Protein AF-V5HI97-F1 (afdb_monomer)

Foldseek 3Di:
DPPPDFDFDAADLVVQFTDTPPDDTHHDDPPPNPDCPVDPDPVVVVVVVVVVVVVVVVVVVCVVVVVPDDDDD

Sequence (73 aa):
QLEGSRDFKNYDPYSCELECDGSDRPKVPDGVCSGDVITCDYSTRESLLNWEYRLQSTLNGVLKNGSQSFPKK

Nearest PDB structures (foldseek):
  3sxi-assembly1_A  TM=6.476E-01  e=8.556E+00  Acidithiobacillus ferrooxidans ATCC 23270
  3sz0-assembly1_A  TM=6.432E-01  e=8.556E+00  Acidithiobacillus ferrooxidans ATCC 23270
  3szf-assembly1_A-2  TM=6.375E-01  e=8.556E+00  Acidithiobacillus ferrooxidans ATCC 23270
  2v3b-assembly1_A  TM=6.863E-01  e=9.202E+00  Pseudomonas aeruginosa PAO1
  7muw-assembly1_KN  TM=5.780E-01  e=7.397E+00  Legionella pneumophila

Secondary structure (DSSP, 8-state):
-------EEEEETTTTEEEESSS--PBPPTTSS---TTS--HHHHHHHHHHHHHHHHHHHHHHHHHTT-----

Solvent-accessible surface area (backbone atoms only — not comparable to full-atom values): 4741 Å² total; per-residue (Å²): 133,87,90,74,88,52,59,83,71,50,72,41,83,88,80,43,25,36,34,28,55,79,88,54,62,55,69,61,63,92,70,74,74,67,70,83,82,81,58,95,42,71,70,53,52,53,50,51,53,52,50,52,52,52,51,54,51,50,51,51,51,47,54,67,59,60,73,76,72,75,84,85,126

Mean predicted aligned error: 12.27 Å

Structure (mmCIF, N/CA/C/O backbone):
data_AF-V5HI97-F1
#
_entry.id   AF-V5HI97-F1
#
loop_
_atom_site.group_PDB
_atom_site.id
_atom_site.type_symbol
_atom_site.label_atom_id
_atom_site.label_alt_id
_atom_site.label_comp_id
_atom_site.label_asym_id
_atom_site.label_entity_id
_atom_site.label_seq_id
_atom_site.pdbx_PDB_ins_code
_atom_site.Cartn_x
_atom_site.Cartn_y
_atom_site.Cartn_z
_atom_site.occupancy
_atom_site.B_iso_or_equiv
_atom_site.auth_seq_id
_atom_site.auth_comp_id
_atom_site.auth_asym_id
_atom_site.auth_atom_id
_atom_site.pdbx_PDB_model_num
ATOM 1 N N . GLN A 1 1 ? -10.642 -28.442 8.637 1.00 38.88 1 GLN A N 1
ATOM 2 C CA . GLN A 1 1 ? -9.397 -28.056 9.326 1.00 38.88 1 GLN A CA 1
ATOM 3 C C . GLN A 1 1 ? -8.780 -26.968 8.461 1.00 38.88 1 GLN A C 1
ATOM 5 O O . GLN A 1 1 ? -8.462 -27.257 7.319 1.00 38.88 1 GLN A O 1
ATOM 10 N N . LEU A 1 2 ? -8.810 -25.705 8.898 1.00 48.59 2 LEU A N 1
ATOM 11 C CA . LEU A 1 2 ? -8.260 -24.593 8.115 1.00 48.59 2 LEU A CA 1
ATOM 12 C C . LEU A 1 2 ? -6.756 -24.554 8.402 1.00 48.59 2 LEU A C 1
ATOM 14 O O . LEU A 1 2 ? -6.338 -23.957 9.388 1.00 48.59 2 LEU A O 1
ATOM 18 N N . GLU A 1 3 ? -5.961 -25.279 7.614 1.00 52.47 3 GLU A N 1
ATOM 19 C CA . GLU A 1 3 ? -4.506 -25.114 7.626 1.00 52.47 3 GLU A CA 1
ATOM 20 C C . GLU A 1 3 ? -4.174 -23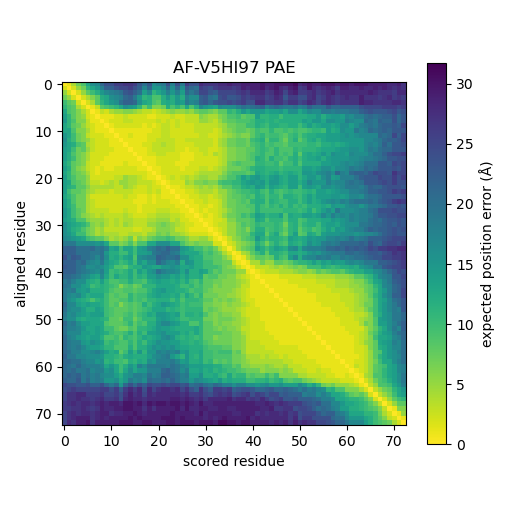.742 7.036 1.00 52.47 3 GLU A C 1
ATOM 22 O O . GLU A 1 3 ? -4.108 -23.557 5.826 1.00 52.47 3 GLU A O 1
ATOM 27 N N . GLY A 1 4 ? -4.026 -22.756 7.910 1.00 57.31 4 GLY A N 1
ATOM 28 C CA . GLY A 1 4 ? -3.597 -21.404 7.570 1.00 57.31 4 GLY A CA 1
ATOM 29 C C . GLY A 1 4 ? -2.811 -20.830 8.736 1.00 57.31 4 GLY A C 1
ATOM 30 O O . GLY A 1 4 ? -3.123 -19.752 9.223 1.00 57.31 4 GLY A O 1
ATOM 31 N N . SER A 1 5 ? -1.875 -21.618 9.264 1.00 58.34 5 SER A N 1
ATOM 32 C CA . SER A 1 5 ? -1.224 -21.366 10.551 1.00 58.34 5 SER A CA 1
ATOM 33 C C . SER A 1 5 ? 0.252 -21.054 10.359 1.00 58.34 5 SER A C 1
ATOM 35 O O . SER A 1 5 ? 1.114 -21.789 10.837 1.00 58.34 5 SER A O 1
ATOM 37 N N . ARG A 1 6 ? 0.557 -19.989 9.621 1.00 67.62 6 ARG A N 1
ATOM 38 C CA . ARG A 1 6 ? 1.873 -19.354 9.710 1.00 67.62 6 ARG A CA 1
ATOM 39 C C . ARG A 1 6 ? 1.660 -17.870 9.907 1.00 67.62 6 ARG A C 1
ATOM 41 O O . ARG A 1 6 ? 0.891 -17.260 9.163 1.00 67.62 6 ARG A O 1
ATOM 48 N N . ASP A 1 7 ? 2.296 -17.333 10.938 1.00 83.75 7 ASP A N 1
ATOM 49 C CA . ASP A 1 7 ? 2.111 -15.943 11.310 1.00 83.75 7 ASP A CA 1
ATOM 50 C C . ASP A 1 7 ? 2.635 -15.040 10.192 1.00 83.75 7 ASP A C 1
ATOM 52 O O . ASP A 1 7 ? 3.602 -15.352 9.486 1.00 83.75 7 ASP A O 1
ATOM 56 N N . PHE A 1 8 ? 1.936 -13.928 9.982 1.00 86.50 8 PHE A N 1
ATOM 57 C CA . PHE A 1 8 ? 2.388 -12.898 9.063 1.00 86.50 8 PHE A CA 1
ATOM 58 C C . PHE A 1 8 ? 3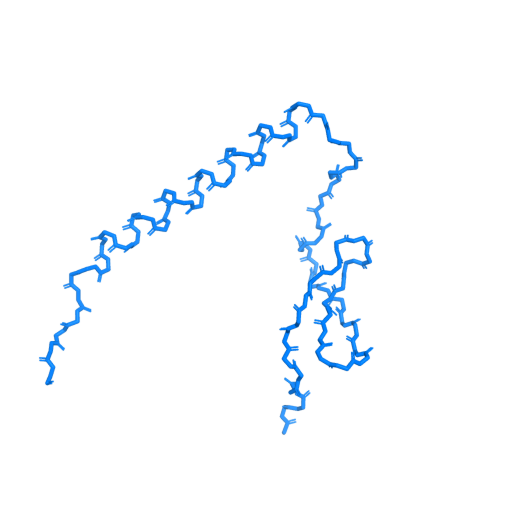.673 -12.279 9.611 1.00 86.50 8 PHE A C 1
ATOM 60 O O . PHE A 1 8 ? 3.696 -11.783 10.738 1.00 86.50 8 PHE A O 1
ATOM 67 N N . LYS A 1 9 ? 4.721 -12.273 8.792 1.00 89.44 9 LYS A N 1
ATOM 68 C CA . LYS A 1 9 ? 6.014 -11.691 9.137 1.00 89.44 9 LYS A CA 1
ATOM 69 C C . LYS A 1 9 ? 6.223 -10.351 8.443 1.00 89.44 9 LYS A C 1
ATOM 71 O O . LYS A 1 9 ? 6.633 -9.390 9.089 1.00 89.44 9 LYS A O 1
ATOM 76 N N . ASN A 1 10 ? 5.974 -10.286 7.137 1.00 88.81 10 ASN A N 1
ATOM 77 C CA . ASN A 1 10 ? 6.173 -9.078 6.339 1.00 88.81 10 ASN A CA 1
ATOM 78 C C . ASN A 1 10 ? 5.357 -9.118 5.033 1.00 88.81 10 ASN A C 1
ATOM 80 O O . ASN A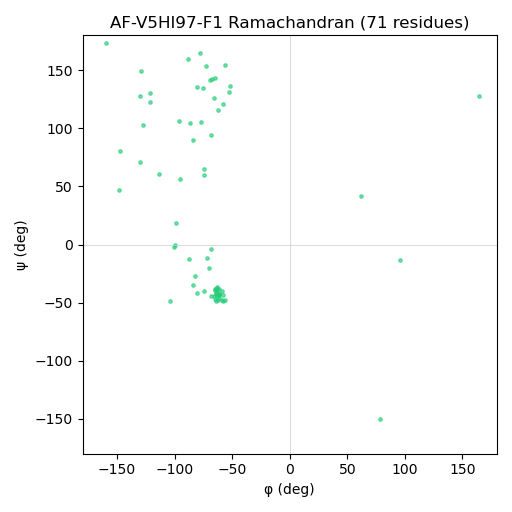 1 10 ? 4.754 -10.129 4.693 1.00 88.81 10 ASN A O 1
ATOM 84 N N . TYR A 1 11 ? 5.346 -8.021 4.286 1.00 86.00 11 TYR A N 1
ATOM 85 C CA . TYR A 1 11 ? 4.820 -7.923 2.928 1.00 86.00 11 TYR A CA 1
ATOM 86 C C . TYR A 1 11 ? 5.942 -7.465 1.989 1.00 86.00 11 TYR A C 1
ATOM 88 O O . TYR A 1 11 ? 6.635 -6.492 2.292 1.00 86.00 11 TYR A O 1
ATOM 96 N N . ASP A 1 12 ? 6.130 -8.166 0.869 1.00 85.38 12 ASP A N 1
ATOM 97 C CA . ASP A 1 12 ? 7.051 -7.756 -0.190 1.00 85.38 12 ASP A CA 1
ATOM 98 C C . ASP A 1 12 ? 6.279 -7.003 -1.290 1.00 85.38 12 ASP A C 1
ATOM 100 O O . ASP A 1 12 ? 5.555 -7.618 -2.082 1.00 85.38 12 ASP A O 1
ATOM 104 N N . PRO A 1 13 ? 6.430 -5.669 -1.371 1.00 81.69 13 PRO A N 1
ATOM 105 C CA . PRO A 1 13 ? 5.714 -4.858 -2.345 1.00 81.69 13 PRO A CA 1
ATOM 106 C C . PRO A 1 13 ? 6.186 -5.067 -3.788 1.00 81.69 13 PRO A C 1
ATOM 108 O O . PRO A 1 13 ? 5.440 -4.731 -4.703 1.00 81.69 13 PRO A O 1
ATOM 111 N N . TYR A 1 14 ? 7.393 -5.597 -4.017 1.00 81.00 14 TYR A N 1
ATOM 112 C CA . TYR A 1 14 ? 7.911 -5.804 -5.373 1.00 81.00 14 TYR A CA 1
ATOM 113 C C . TYR A 1 14 ? 7.345 -7.070 -6.010 1.00 81.00 14 TYR A C 1
ATOM 115 O O . TYR A 1 14 ? 7.002 -7.069 -7.192 1.00 81.00 14 TYR A O 1
ATOM 123 N N . SER A 1 15 ? 7.256 -8.149 -5.232 1.00 88.12 15 SER A N 1
ATOM 124 C CA . SER A 1 15 ? 6.668 -9.417 -5.675 1.00 88.12 15 SER A CA 1
ATOM 125 C C . SER A 1 15 ? 5.158 -9.485 -5.458 1.00 88.12 15 SER A C 1
ATOM 127 O O . SER A 1 15 ? 4.505 -10.341 -6.054 1.00 88.12 15 SER A O 1
ATOM 129 N N . CYS A 1 16 ? 4.587 -8.556 -4.682 1.00 89.75 16 CYS A N 1
ATOM 130 C CA . CYS A 1 16 ? 3.170 -8.536 -4.334 1.00 89.75 16 CYS A CA 1
ATOM 131 C C . CYS A 1 16 ? 2.743 -9.787 -3.534 1.00 89.75 16 CYS A C 1
ATOM 133 O O . CYS A 1 16 ? 1.689 -10.393 -3.758 1.00 89.75 16 CYS A O 1
ATOM 135 N N . GLU A 1 17 ? 3.587 -10.193 -2.586 1.00 91.94 17 GLU A N 1
ATOM 136 C CA . GLU A 1 17 ? 3.424 -11.419 -1.802 1.00 91.94 17 GLU A CA 1
ATOM 137 C C . GLU A 1 17 ? 3.538 -11.139 -0.299 1.00 91.94 17 GLU A C 1
ATOM 139 O O . GLU A 1 17 ? 4.251 -10.236 0.147 1.00 91.94 17 GLU A O 1
ATOM 144 N N . LEU A 1 18 ? 2.824 -11.924 0.510 1.00 90.50 18 LEU A N 1
ATOM 145 C CA . LEU A 1 18 ? 3.024 -11.941 1.957 1.00 90.50 18 LEU A CA 1
ATOM 146 C C . LEU A 1 18 ? 4.233 -12.819 2.281 1.00 90.50 18 LEU A C 1
ATOM 148 O O . LEU A 1 18 ? 4.359 -13.939 1.799 1.00 90.50 18 LEU A O 1
ATOM 152 N N . GLU A 1 19 ? 5.098 -12.347 3.160 1.00 91.06 19 GLU A N 1
ATOM 153 C CA . GLU A 1 19 ? 6.065 -13.171 3.861 1.00 91.06 19 GLU A CA 1
ATOM 154 C C . GLU A 1 19 ? 5.393 -13.732 5.115 1.00 91.06 19 GLU A C 1
ATOM 156 O O . GLU A 1 19 ? 5.180 -13.022 6.099 1.00 91.06 19 GLU A O 1
ATOM 161 N N . CYS A 1 20 ? 5.040 -15.013 5.078 1.00 89.31 20 CYS A N 1
ATOM 162 C CA . CYS A 1 20 ? 4.641 -15.758 6.268 1.00 89.31 20 CYS A CA 1
ATOM 163 C C . CYS A 1 20 ? 5.875 -16.383 6.927 1.00 89.31 20 CYS A C 1
ATOM 165 O O . CYS A 1 20 ? 6.899 -16.600 6.266 1.00 89.31 20 CYS A O 1
ATOM 167 N N . ASP A 1 21 ? 5.769 -16.737 8.206 1.00 87.75 21 ASP A N 1
ATOM 168 C CA . ASP A 1 21 ? 6.779 -17.567 8.854 1.00 87.75 21 ASP A CA 1
ATOM 169 C C . ASP A 1 21 ? 7.053 -18.839 8.032 1.00 87.75 21 ASP A C 1
ATOM 171 O O . ASP A 1 21 ? 6.155 -19.471 7.477 1.00 87.75 21 ASP A O 1
ATOM 175 N N . GLY A 1 22 ? 8.329 -19.196 7.881 1.00 83.62 22 GLY A N 1
ATOM 176 C CA . GLY A 1 22 ? 8.761 -20.226 6.933 1.00 83.62 22 GLY A CA 1
ATOM 177 C C . GLY A 1 22 ? 8.833 -19.736 5.477 1.00 83.62 22 GLY A C 1
ATOM 178 O O . GLY A 1 22 ? 9.150 -18.579 5.194 1.00 83.62 22 GLY A O 1
ATOM 179 N N . SER A 1 23 ? 8.612 -20.654 4.534 1.00 85.44 23 SER A N 1
ATOM 180 C CA . SER A 1 23 ? 8.905 -20.439 3.105 1.00 85.44 23 SER A CA 1
ATOM 181 C C . SER A 1 23 ? 7.693 -20.066 2.245 1.00 85.44 23 SER A C 1
ATOM 183 O O . SER A 1 23 ? 7.857 -19.872 1.046 1.00 85.44 23 SER A O 1
ATOM 185 N N . ASP A 1 24 ? 6.491 -19.969 2.820 1.00 87.44 24 ASP A N 1
ATOM 186 C CA . ASP A 1 24 ? 5.285 -19.667 2.038 1.00 87.44 24 ASP A CA 1
ATOM 187 C C . ASP A 1 24 ? 5.245 -18.190 1.661 1.00 87.44 24 ASP A C 1
ATOM 189 O O . ASP A 1 24 ? 5.490 -17.319 2.501 1.00 87.44 24 ASP A O 1
ATOM 193 N N . ARG A 1 25 ? 4.914 -17.927 0.396 1.00 89.50 25 ARG A N 1
ATOM 194 C CA . ARG A 1 25 ? 4.764 -16.584 -0.166 1.00 89.50 25 ARG A CA 1
ATOM 195 C C . ARG A 1 25 ? 3.439 -16.459 -0.925 1.00 89.50 25 ARG A C 1
ATOM 197 O O . ARG A 1 25 ? 3.424 -16.503 -2.153 1.00 89.50 25 ARG A O 1
ATOM 204 N N . PRO A 1 26 ? 2.287 -16.429 -0.231 1.00 91.00 26 PRO A N 1
ATOM 205 C CA . PRO A 1 26 ? 1.004 -16.292 -0.905 1.00 91.00 26 PRO A CA 1
ATOM 206 C C . PRO A 1 26 ? 0.861 -14.888 -1.504 1.00 91.00 26 PRO A C 1
ATOM 208 O O . PRO A 1 26 ? 1.231 -13.890 -0.883 1.00 91.00 26 PRO A O 1
ATOM 211 N N . LYS A 1 27 ? 0.267 -14.811 -2.697 1.00 91.38 27 LYS A N 1
ATOM 212 C CA . LYS A 1 27 ? -0.087 -13.535 -3.326 1.00 91.38 27 LYS A CA 1
ATOM 213 C C . LYS A 1 27 ? -1.192 -12.834 -2.549 1.00 91.38 27 LYS A C 1
ATOM 215 O O . LYS A 1 27 ? -2.121 -13.480 -2.059 1.00 91.38 27 LYS A O 1
ATOM 220 N N . VAL A 1 28 ? -1.104 -11.511 -2.469 1.00 86.12 28 VAL A N 1
ATOM 221 C CA . VAL A 1 28 ? -2.186 -10.703 -1.896 1.00 86.12 28 VAL A CA 1
ATOM 222 C C . VAL A 1 28 ? -3.387 -10.639 -2.853 1.00 86.12 28 VAL A C 1
ATOM 224 O O . VAL A 1 28 ? -3.210 -10.794 -4.063 1.00 86.12 28 VAL A O 1
ATOM 227 N N . PRO A 1 29 ? -4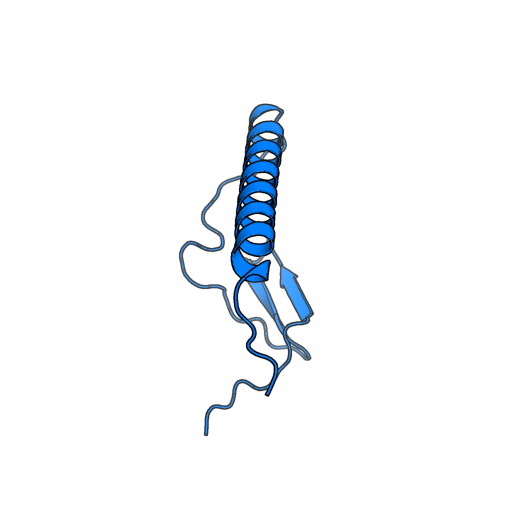.614 -10.428 -2.339 1.00 85.69 29 PRO A N 1
ATOM 228 C CA . PRO A 1 29 ? -5.801 -10.274 -3.173 1.00 85.69 29 PRO A CA 1
ATOM 229 C C . PRO A 1 29 ? -5.682 -9.156 -4.215 1.00 85.69 29 PRO A C 1
ATOM 231 O O . PRO A 1 29 ? -4.986 -8.156 -4.006 1.00 85.69 29 PRO A O 1
ATOM 234 N N . ASP A 1 30 ? -6.441 -9.300 -5.302 1.00 81.25 30 ASP A N 1
ATOM 235 C CA . ASP A 1 30 ? -6.547 -8.285 -6.347 1.00 81.25 30 ASP A CA 1
ATOM 236 C C . ASP A 1 30 ? -6.916 -6.921 -5.746 1.00 81.25 30 ASP A C 1
ATOM 238 O O . ASP A 1 30 ? -7.835 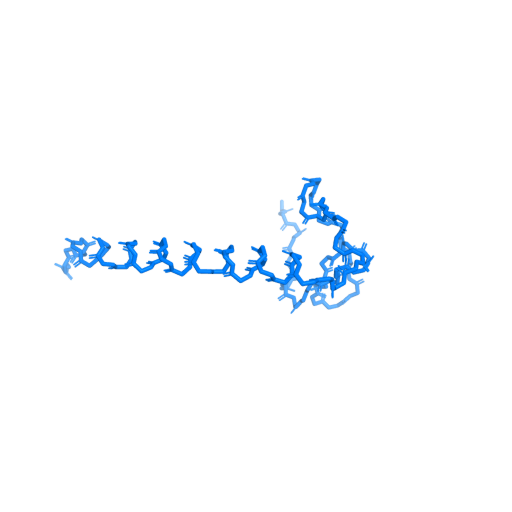-6.799 -4.933 1.00 81.25 30 ASP A O 1
ATOM 242 N N . GLY A 1 31 ? -6.179 -5.884 -6.141 1.00 77.00 31 GLY A N 1
ATOM 243 C CA . GLY A 1 31 ? -6.369 -4.523 -5.640 1.00 77.00 31 GLY A CA 1
ATOM 244 C C . GLY A 1 31 ? -5.450 -4.120 -4.478 1.00 77.00 31 GLY A C 1
ATOM 245 O O . GLY A 1 31 ? -5.325 -2.935 -4.184 1.00 77.00 31 GLY A O 1
ATOM 246 N N . VAL A 1 32 ? -4.759 -5.061 -3.823 1.00 80.19 32 VAL A N 1
ATOM 247 C CA . VAL A 1 32 ? -3.802 -4.711 -2.752 1.00 80.19 32 VAL A CA 1
ATOM 248 C C . VAL A 1 32 ? -2.512 -4.123 -3.330 1.00 80.19 32 VAL A C 1
ATOM 250 O O . VAL A 1 32 ? -2.017 -3.123 -2.820 1.00 80.19 32 VAL A O 1
ATOM 253 N N . CYS A 1 33 ? -2.014 -4.678 -4.438 1.00 81.19 33 CYS A N 1
ATOM 254 C CA . CYS A 1 33 ? -0.899 -4.096 -5.202 1.00 81.19 33 CYS A CA 1
ATOM 255 C C . CYS A 1 33 ? -1.347 -3.300 -6.425 1.00 81.19 33 CYS A C 1
ATOM 257 O O . CYS A 1 33 ? -0.563 -3.106 -7.351 1.00 81.19 33 CYS A O 1
ATOM 259 N N . SER A 1 34 ? -2.607 -2.875 -6.499 1.00 75.75 34 SER A N 1
ATOM 260 C CA . SER A 1 34 ? -3.004 -2.004 -7.602 1.00 75.75 34 SER A CA 1
ATOM 261 C C . SER A 1 34 ? -2.507 -0.589 -7.323 1.00 75.75 34 SER A C 1
ATOM 263 O O . SER A 1 34 ? -3.065 0.116 -6.482 1.00 75.75 34 SER A O 1
ATOM 265 N N . GLY A 1 35 ? -1.454 -0.186 -8.028 1.00 67.94 35 GLY A N 1
ATOM 266 C CA . GLY A 1 35 ? -0.898 1.159 -7.971 1.00 67.94 35 GLY A CA 1
ATOM 267 C C . GLY A 1 35 ? 0.503 1.210 -8.568 1.00 67.94 35 GLY A C 1
ATOM 268 O O . GLY A 1 35 ? 1.385 0.466 -8.158 1.00 67.94 35 GLY A O 1
ATOM 269 N N . ASP A 1 36 ? 0.715 2.132 -9.500 1.00 61.09 36 ASP A N 1
ATOM 270 C CA . ASP A 1 36 ? 1.995 2.328 -10.179 1.00 61.09 36 ASP A CA 1
ATOM 271 C C . ASP A 1 36 ? 2.814 3.425 -9.491 1.00 61.09 36 ASP A C 1
ATOM 273 O O . ASP A 1 36 ? 3.218 4.403 -10.123 1.00 61.09 36 ASP A O 1
ATOM 277 N N . VAL A 1 37 ? 3.094 3.292 -8.188 1.00 61.19 37 VAL A N 1
ATOM 278 C CA . VAL A 1 37 ? 4.126 4.141 -7.557 1.00 61.19 37 VAL A CA 1
ATOM 279 C C . VAL A 1 37 ? 5.502 3.629 -7.991 1.00 61.19 37 VAL A C 1
ATOM 281 O O . VAL A 1 37 ? 6.288 3.101 -7.214 1.00 61.19 37 VAL A O 1
ATOM 284 N N . ILE A 1 38 ? 5.765 3.737 -9.291 1.00 61.59 38 ILE A N 1
ATOM 285 C CA . ILE A 1 38 ? 7.018 3.356 -9.944 1.00 61.59 38 ILE A CA 1
ATOM 286 C C . ILE A 1 38 ? 8.027 4.503 -9.788 1.00 61.59 38 ILE A C 1
ATOM 288 O O . ILE A 1 38 ? 9.237 4.285 -9.744 1.00 61.59 38 ILE A O 1
ATOM 292 N N . THR A 1 39 ? 7.530 5.736 -9.650 1.00 65.75 39 THR A N 1
ATOM 293 C CA . THR A 1 39 ? 8.329 6.949 -9.486 1.00 65.75 39 THR A CA 1
ATOM 294 C C . THR A 1 39 ? 7.996 7.667 -8.182 1.00 65.75 39 THR A C 1
ATOM 296 O O . THR A 1 39 ? 6.870 8.101 -7.960 1.00 65.75 39 THR A O 1
ATOM 299 N N . CYS A 1 40 ? 9.013 7.862 -7.337 1.00 70.81 40 CYS A N 1
ATOM 300 C CA . CYS A 1 40 ? 8.955 8.738 -6.162 1.00 70.81 40 CYS A CA 1
ATOM 301 C C . CYS A 1 40 ? 9.004 10.218 -6.576 1.00 70.81 40 CYS A C 1
ATOM 303 O O . CYS A 1 40 ? 9.931 10.946 -6.216 1.00 70.81 40 CYS A O 1
ATOM 305 N N . ASP A 1 41 ? 8.033 10.665 -7.368 1.00 81.69 41 ASP A N 1
ATOM 306 C CA . ASP A 1 41 ? 7.878 12.087 -7.651 1.00 81.69 41 ASP A CA 1
ATOM 307 C C . ASP A 1 41 ? 7.210 12.828 -6.480 1.00 81.69 41 ASP A C 1
ATOM 309 O O . ASP A 1 41 ? 6.652 12.240 -5.545 1.00 81.69 41 ASP A O 1
ATOM 313 N N . TYR A 1 42 ? 7.306 14.159 -6.515 1.00 86.19 42 TYR A N 1
ATOM 314 C CA . TYR A 1 42 ? 6.763 15.018 -5.466 1.00 86.19 42 TYR A CA 1
ATOM 315 C C . TYR A 1 42 ? 5.248 14.823 -5.284 1.00 86.19 42 TYR A C 1
ATOM 317 O O . TYR A 1 42 ? 4.776 14.749 -4.153 1.00 86.19 42 TYR A O 1
ATOM 325 N N . SER A 1 43 ? 4.491 14.671 -6.377 1.00 83.50 43 SER A N 1
ATOM 326 C CA . SER A 1 43 ? 3.033 14.498 -6.319 1.00 83.50 43 SER A CA 1
ATOM 327 C C . SER A 1 43 ? 2.643 13.194 -5.632 1.00 83.50 43 SER A C 1
ATOM 329 O O . SER A 1 43 ? 1.678 13.143 -4.867 1.00 83.50 43 SER A O 1
ATOM 331 N N . THR A 1 44 ? 3.402 12.135 -5.887 1.00 82.00 44 THR A N 1
ATOM 332 C CA . THR A 1 44 ? 3.189 10.816 -5.304 1.00 82.00 44 THR A CA 1
ATOM 333 C C . THR A 1 44 ? 3.489 10.839 -3.812 1.00 82.00 44 THR A C 1
ATOM 335 O O . THR A 1 44 ? 2.678 10.372 -3.011 1.00 82.00 44 THR A O 1
ATOM 338 N N . ARG A 1 45 ? 4.593 11.484 -3.411 1.00 84.19 45 ARG A N 1
ATOM 339 C CA . ARG A 1 45 ? 4.917 11.710 -1.996 1.00 84.19 45 ARG A CA 1
ATOM 340 C C . ARG A 1 45 ? 3.815 12.490 -1.276 1.00 84.19 45 ARG A C 1
ATOM 342 O O . ARG A 1 45 ? 3.376 12.062 -0.213 1.00 84.19 45 ARG A O 1
ATOM 349 N N . GLU A 1 46 ? 3.350 13.602 -1.843 1.00 88.94 46 GLU A N 1
ATOM 350 C CA . GLU A 1 46 ? 2.266 14.403 -1.253 1.00 88.94 46 GLU A CA 1
ATOM 351 C C . GLU A 1 46 ? 0.947 13.618 -1.174 1.00 88.94 46 GLU A C 1
ATOM 353 O O . GLU A 1 46 ? 0.212 13.720 -0.192 1.00 88.94 46 GLU A O 1
ATOM 358 N N . SER A 1 47 ? 0.653 12.774 -2.167 1.00 84.38 47 SER A N 1
ATOM 359 C CA . SER A 1 47 ? -0.533 11.907 -2.147 1.00 84.38 47 SER A CA 1
ATOM 360 C C . SER A 1 47 ? -0.475 10.886 -1.006 1.00 84.38 47 SER A C 1
ATOM 362 O O . SER A 1 47 ? -1.469 10.702 -0.300 1.00 84.38 47 SER A O 1
ATOM 364 N N . LEU A 1 48 ? 0.691 10.273 -0.779 1.00 84.81 48 LEU A N 1
ATOM 365 C CA . LEU A 1 48 ? 0.912 9.335 0.326 1.00 84.81 48 LEU A CA 1
ATOM 366 C C . LEU A 1 48 ? 0.821 10.022 1.695 1.00 84.81 48 LEU A C 1
ATOM 368 O O . LEU A 1 48 ? 0.141 9.508 2.580 1.00 84.81 48 LEU A O 1
ATOM 372 N N . LEU A 1 49 ? 1.426 11.204 1.857 1.00 87.81 49 LEU A N 1
ATOM 373 C CA . LEU A 1 49 ? 1.339 11.988 3.097 1.00 87.81 49 LEU A CA 1
ATOM 374 C C . LEU A 1 49 ? -0.108 12.390 3.416 1.00 87.81 49 LEU A C 1
ATOM 376 O O . LEU A 1 49 ? -0.563 12.263 4.553 1.00 87.81 49 LEU A O 1
ATOM 380 N N . ASN A 1 50 ? -0.865 12.820 2.404 1.00 90.00 50 ASN A N 1
ATOM 381 C CA . ASN A 1 50 ? -2.285 13.128 2.563 1.00 90.00 50 ASN A CA 1
ATOM 382 C C . ASN A 1 50 ? -3.099 11.888 2.950 1.00 90.00 50 ASN A C 1
ATOM 384 O O . ASN A 1 50 ? -4.017 11.977 3.769 1.00 90.00 50 ASN A O 1
ATOM 388 N N . TRP A 1 51 ? -2.782 10.728 2.375 1.00 86.25 51 TRP A N 1
ATOM 389 C CA . TRP A 1 51 ? -3.444 9.476 2.725 1.00 86.25 51 TRP A CA 1
ATOM 390 C C . TRP A 1 51 ? -3.157 9.059 4.173 1.00 86.25 51 TRP A C 1
ATOM 392 O O . TRP A 1 51 ? -4.101 8.790 4.919 1.00 86.25 51 TRP A O 1
ATOM 402 N N . GLU A 1 52 ? -1.893 9.102 4.602 1.00 88.38 52 GLU A N 1
ATOM 403 C CA . GLU A 1 52 ? -1.492 8.844 5.989 1.00 88.38 52 GLU A CA 1
ATOM 404 C C . GLU A 1 52 ? -2.229 9.772 6.965 1.00 88.38 52 GLU A C 1
ATOM 406 O O . GLU A 1 52 ? -2.831 9.311 7.939 1.00 88.38 52 GLU A O 1
ATOM 411 N N . TYR A 1 53 ? -2.272 11.074 6.668 1.00 91.88 53 TYR A N 1
ATOM 412 C CA . TYR A 1 53 ? -2.992 12.051 7.482 1.00 91.88 53 TYR A CA 1
ATOM 413 C C . TYR A 1 53 ? -4.484 11.704 7.627 1.00 91.88 53 TYR A C 1
ATOM 415 O O . TYR A 1 53 ? -5.043 11.764 8.727 1.00 91.88 53 TYR A O 1
ATOM 423 N N . ARG A 1 54 ? -5.148 11.290 6.536 1.00 92.06 54 ARG A N 1
ATOM 424 C CA . ARG A 1 54 ? -6.564 10.877 6.570 1.00 92.06 54 ARG A CA 1
ATOM 425 C C . ARG A 1 54 ? -6.778 9.625 7.421 1.00 92.06 54 ARG A C 1
ATOM 427 O O . ARG A 1 54 ? -7.769 9.568 8.156 1.00 92.06 54 ARG A O 1
ATOM 434 N N . LEU A 1 55 ? -5.869 8.651 7.357 1.00 88.94 55 LEU A N 1
ATOM 435 C CA . LEU A 1 55 ?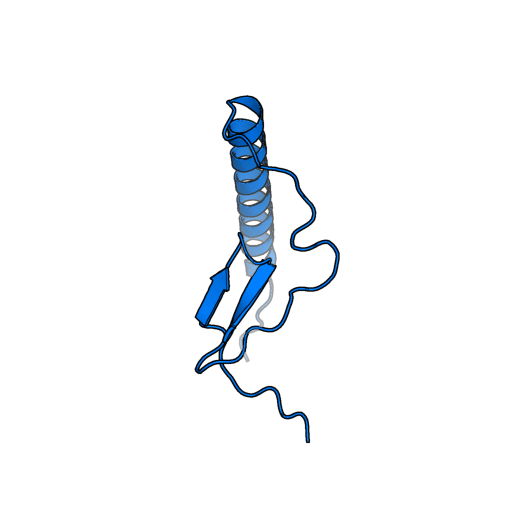 -5.923 7.450 8.196 1.00 88.94 55 LEU A CA 1
ATOM 436 C C . LEU A 1 55 ? -5.772 7.795 9.680 1.00 88.94 55 LEU A C 1
ATOM 438 O O . LEU A 1 55 ? -6.606 7.384 10.488 1.00 88.94 55 LEU A O 1
ATOM 442 N N . GLN A 1 56 ? -4.773 8.606 10.035 1.00 91.12 56 GLN A N 1
ATOM 443 C CA . GLN A 1 56 ? -4.555 9.044 11.416 1.00 91.12 56 GLN A CA 1
ATOM 444 C C . GLN A 1 56 ? -5.747 9.845 11.953 1.00 91.12 56 GLN A C 1
ATOM 446 O O . GLN A 1 56 ? -6.199 9.615 13.073 1.00 91.12 56 GLN A O 1
ATOM 451 N N . SER A 1 57 ? -6.306 10.754 11.149 1.00 92.31 57 SER A N 1
ATOM 452 C CA . SER A 1 57 ? -7.494 11.530 11.521 1.00 92.31 57 SER A CA 1
ATOM 453 C C . SER A 1 57 ? -8.708 10.631 11.776 1.00 92.31 57 SER A C 1
ATOM 455 O O . SER A 1 57 ? -9.401 10.783 12.785 1.00 92.31 57 SER A O 1
ATOM 457 N N . THR A 1 58 ? -8.918 9.630 10.916 1.00 90.75 58 THR A N 1
ATOM 458 C CA . THR A 1 58 ? -9.993 8.641 11.078 1.00 90.75 58 THR A CA 1
ATOM 459 C C . THR A 1 58 ? -9.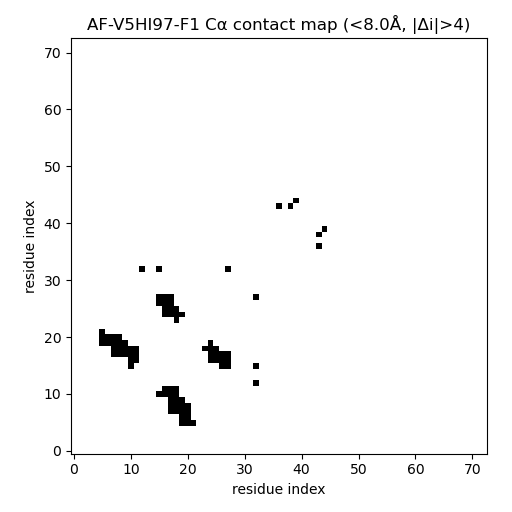806 7.828 12.358 1.00 90.75 58 THR A C 1
ATOM 461 O O . THR A 1 58 ? -10.740 7.721 13.153 1.00 90.75 58 THR A O 1
ATOM 464 N N . LEU A 1 59 ? -8.596 7.313 12.604 1.00 88.81 59 LEU A N 1
ATOM 465 C CA . LEU A 1 59 ? -8.264 6.570 13.820 1.00 88.81 59 LEU A CA 1
ATOM 466 C C . LEU A 1 59 ? -8.497 7.418 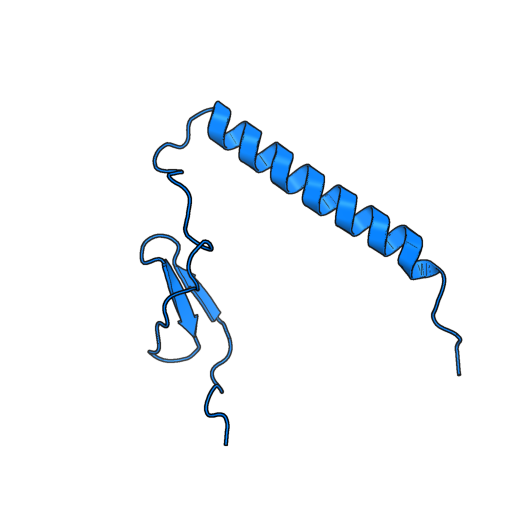15.076 1.00 88.81 59 LEU A C 1
ATOM 468 O O . LEU A 1 59 ? -9.162 6.968 16.005 1.00 88.81 59 LEU A O 1
ATOM 472 N N . ASN A 1 60 ? -8.016 8.661 15.090 1.00 91.25 60 ASN A N 1
ATOM 473 C CA . ASN A 1 60 ? -8.212 9.584 16.206 1.00 91.25 60 ASN A CA 1
ATOM 474 C C . ASN A 1 60 ? -9.696 9.887 16.446 1.00 91.25 60 ASN A C 1
ATOM 476 O O . ASN A 1 60 ? -10.134 9.953 17.594 1.00 91.25 60 ASN A O 1
ATOM 480 N N . GLY A 1 61 ? -10.488 10.025 15.379 1.00 91.00 61 GLY A N 1
ATOM 481 C CA . GLY A 1 61 ? -11.941 10.155 15.470 1.00 91.00 61 GLY A CA 1
ATOM 482 C C . GLY A 1 61 ? -12.593 8.927 16.111 1.00 91.00 61 GLY A C 1
ATOM 483 O O . GLY A 1 61 ? -13.399 9.069 17.031 1.00 91.00 61 GLY A O 1
ATOM 484 N N . VAL A 1 62 ? -12.202 7.722 15.686 1.00 88.31 62 VAL A N 1
ATOM 485 C CA . VAL A 1 62 ? -12.681 6.462 16.276 1.00 88.31 62 VAL A CA 1
ATOM 486 C C . VAL A 1 62 ? -12.266 6.339 17.737 1.00 88.31 62 VAL A C 1
ATOM 488 O O . VAL A 1 62 ? -13.111 6.006 18.554 1.00 88.31 62 VAL A O 1
ATOM 491 N N . LEU A 1 63 ? -11.023 6.647 18.109 1.00 85.38 63 LEU A N 1
ATOM 492 C CA . LEU A 1 63 ? -10.562 6.582 19.502 1.00 85.38 63 LEU A CA 1
ATOM 493 C C . LEU A 1 63 ? -11.299 7.586 20.397 1.00 85.38 63 LEU A C 1
ATOM 495 O O . LEU A 1 63 ? -11.718 7.251 21.509 1.00 85.38 63 LEU A O 1
ATOM 499 N N . LYS A 1 64 ? -11.532 8.802 19.892 1.00 78.12 64 LYS A N 1
ATOM 500 C CA . LYS A 1 64 ? -12.300 9.834 20.596 1.00 78.12 64 LYS A CA 1
ATOM 501 C C . LYS A 1 64 ? -13.752 9.403 20.830 1.00 78.12 64 LYS A C 1
ATOM 503 O O . LYS A 1 64 ? -14.294 9.664 21.900 1.00 78.12 64 LYS A O 1
ATOM 508 N N . ASN A 1 65 ? -14.356 8.708 19.867 1.00 68.44 65 ASN A N 1
ATOM 509 C CA . ASN A 1 65 ? -15.739 8.227 19.954 1.00 68.44 65 ASN A CA 1
ATOM 510 C C . ASN A 1 65 ? -15.870 6.885 20.707 1.00 68.44 65 ASN A C 1
ATOM 512 O O . ASN A 1 65 ? -16.832 6.671 21.438 1.00 68.44 65 ASN A O 1
ATOM 516 N N . GLY A 1 66 ? -14.887 5.994 20.582 1.00 57.69 66 GLY A N 1
ATOM 517 C CA . GLY A 1 66 ? -14.824 4.682 21.235 1.00 57.69 66 GLY A CA 1
ATOM 518 C C . GLY A 1 66 ? -14.546 4.757 22.737 1.00 57.69 66 GLY A C 1
ATOM 519 O O . GLY A 1 66 ? -14.754 3.784 23.455 1.00 57.69 66 GLY A O 1
ATOM 520 N N . SER A 1 67 ? -14.169 5.936 23.237 1.00 56.94 67 SER A N 1
ATOM 521 C CA . SER A 1 67 ? -14.041 6.220 24.670 1.00 56.94 67 SER A CA 1
ATOM 522 C C . SER A 1 67 ? -15.386 6.251 25.425 1.00 56.94 67 SER A C 1
ATOM 524 O O . SER A 1 67 ? -15.378 6.422 26.642 1.00 56.94 67 SER A O 1
ATOM 526 N N . GLN A 1 68 ? -16.539 6.101 24.752 1.00 55.56 68 GLN A N 1
ATOM 527 C CA . GLN A 1 68 ? -17.863 6.183 25.395 1.00 55.56 68 GLN A CA 1
ATOM 528 C C . GLN A 1 68 ? -18.563 4.855 25.7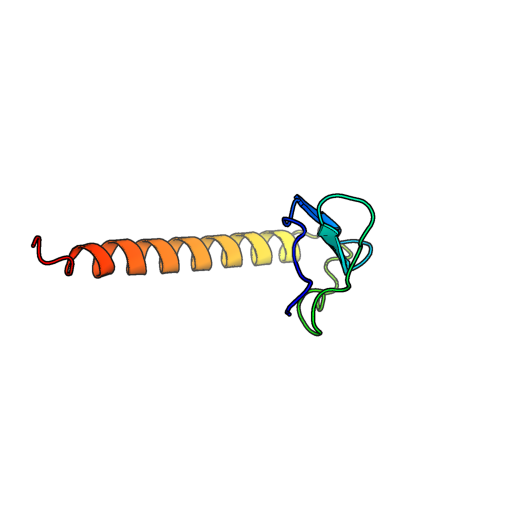16 1.00 55.56 68 GLN A C 1
ATOM 530 O O . GLN A 1 68 ? -19.608 4.903 26.358 1.00 55.56 68 GLN A O 1
ATOM 535 N N . SER A 1 69 ? -18.012 3.679 25.394 1.00 56.59 69 SER A N 1
ATOM 536 C CA . SER A 1 69 ? -18.725 2.421 25.685 1.00 56.59 69 SER A CA 1
ATOM 537 C C . SER A 1 69 ? -17.809 1.250 26.025 1.00 56.59 69 SER A C 1
ATOM 539 O O . SER A 1 69 ? -17.615 0.347 25.221 1.00 56.59 69 SER A O 1
ATOM 541 N N . PHE A 1 70 ? -17.347 1.202 27.273 1.00 51.91 70 PHE A N 1
ATOM 542 C CA . PHE A 1 70 ? -17.209 -0.077 27.970 1.00 51.91 70 PHE A CA 1
ATOM 543 C C . PHE A 1 70 ? -17.926 0.044 29.315 1.00 51.91 70 PHE A C 1
ATOM 545 O O . PHE A 1 70 ? -17.393 0.681 30.228 1.00 51.91 70 PHE A O 1
ATOM 552 N N . PRO A 1 71 ? -19.140 -0.518 29.476 1.00 46.28 71 PRO A N 1
ATOM 553 C CA . PRO A 1 71 ? -19.680 -0.706 30.809 1.00 46.28 71 PRO A CA 1
ATOM 554 C C . PRO A 1 71 ? -18.736 -1.657 31.548 1.00 46.28 71 PRO A C 1
ATOM 556 O O . PRO A 1 71 ? -18.557 -2.808 31.149 1.00 46.28 71 PRO A O 1
ATOM 559 N N . LYS A 1 72 ? -18.096 -1.150 32.607 1.00 42.16 72 LYS A N 1
ATOM 560 C CA . LYS A 1 72 ? -17.396 -1.990 33.580 1.00 42.16 72 LYS A CA 1
ATOM 561 C C . LYS A 1 72 ? -18.424 -2.970 34.144 1.00 42.16 72 LYS A C 1
ATOM 563 O O . LYS A 1 72 ? -19.445 -2.530 34.673 1.00 42.16 72 LYS A O 1
ATOM 568 N N . LYS A 1 73 ? -18.168 -4.263 33.976 1.00 38.31 73 LYS A N 1
ATOM 569 C CA . LYS A 1 73 ? -18.908 -5.331 34.643 1.00 38.31 73 LYS A CA 1
ATOM 570 C C . LYS A 1 73 ? -18.090 -5.824 35.824 1.00 38.31 73 LYS A C 1
ATOM 572 O O . LYS A 1 73 ? -16.851 -5.889 35.663 1.00 38.31 73 LYS A O 1
#

Radius of gyration: 18.13 Å; Cα contacts (8 Å, |Δi|>4): 43; chains: 1; bounding box: 29×43×45 Å

pLDDT: mean 77.95, std 14.95, range [38.31, 92.31]

Organism: Ixodes ricinus (NCBI:txid34613)